Protein AF-A0A918G2B8-F1 (afdb_monomer)

Structure (mmCIF, N/CA/C/O backbone):
data_AF-A0A918G2B8-F1
#
_entry.id   AF-A0A918G2B8-F1
#
loop_
_atom_site.group_PDB
_atom_site.id
_atom_site.type_symbol
_atom_site.label_atom_id
_atom_site.label_alt_id
_atom_site.label_comp_id
_atom_site.label_asym_id
_atom_site.label_entity_id
_atom_site.label_seq_id
_atom_site.pdbx_PDB_ins_code
_atom_site.Cartn_x
_atom_site.Cartn_y
_atom_site.Cartn_z
_atom_site.occupancy
_atom_site.B_iso_or_equiv
_atom_site.auth_seq_id
_atom_site.auth_comp_id
_atom_site.auth_asym_id
_atom_site.auth_atom_id
_atom_site.pdbx_PDB_model_num
ATOM 1 N N . MET A 1 1 ? -10.662 -9.975 -0.328 1.00 88.38 1 MET A N 1
ATOM 2 C CA . MET A 1 1 ? -11.006 -8.904 -1.294 1.00 88.38 1 MET A CA 1
ATOM 3 C C . MET A 1 1 ? -9.753 -8.476 -2.042 1.00 88.38 1 MET A C 1
ATOM 5 O O . MET A 1 1 ? -8.680 -8.471 -1.451 1.00 88.38 1 MET A O 1
ATOM 9 N N . ARG A 1 2 ? -9.890 -8.133 -3.329 1.00 91.44 2 ARG A N 1
ATOM 10 C CA . ARG A 1 2 ? -8.826 -7.546 -4.155 1.00 91.44 2 ARG A CA 1
ATOM 11 C C . ARG A 1 2 ? -9.394 -6.340 -4.890 1.00 91.44 2 ARG A C 1
ATOM 13 O O . ARG A 1 2 ? 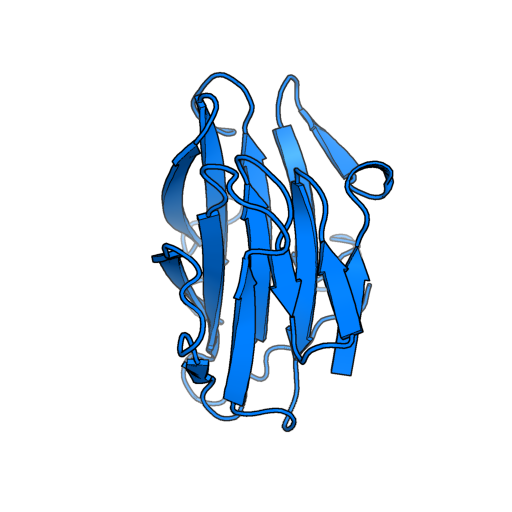-10.453 -6.479 -5.500 1.00 91.44 2 ARG A O 1
ATOM 20 N N . LEU A 1 3 ? -8.709 -5.204 -4.864 1.00 94.25 3 LEU A N 1
ATOM 21 C CA . LEU A 1 3 ? -9.110 -4.035 -5.642 1.00 94.25 3 LEU A CA 1
ATOM 22 C C . LEU A 1 3 ? -7.898 -3.390 -6.302 1.00 94.25 3 LEU A C 1
ATOM 24 O O . LEU A 1 3 ? -6.935 -3.026 -5.633 1.00 94.25 3 LEU A O 1
ATOM 28 N N . LEU A 1 4 ? -7.963 -3.269 -7.626 1.00 96.56 4 LEU A N 1
ATOM 29 C CA . LEU A 1 4 ? -6.966 -2.569 -8.422 1.00 96.56 4 LEU A CA 1
ATOM 30 C C . LEU A 1 4 ? -7.353 -1.095 -8.518 1.00 96.56 4 LEU A C 1
ATOM 32 O O . LEU A 1 4 ? -8.393 -0.760 -9.086 1.00 96.56 4 LEU A O 1
ATOM 36 N N . LEU A 1 5 ? -6.492 -0.235 -7.998 1.00 96.88 5 LEU A N 1
ATOM 37 C CA . LEU A 1 5 ? -6.592 1.212 -8.070 1.00 96.88 5 LEU A CA 1
ATOM 38 C C . LEU A 1 5 ? -5.591 1.708 -9.104 1.00 96.88 5 LEU A C 1
ATOM 40 O O . LEU A 1 5 ? -4.380 1.534 -8.958 1.00 96.88 5 LEU A O 1
ATOM 44 N N . ARG A 1 6 ? -6.106 2.301 -10.178 1.00 97.94 6 ARG A N 1
ATOM 45 C CA . ARG A 1 6 ? -5.258 2.918 -11.197 1.00 97.94 6 ARG A CA 1
ATOM 46 C C . ARG A 1 6 ? -4.713 4.243 -10.689 1.00 97.94 6 ARG A C 1
ATOM 48 O O . ARG A 1 6 ? -5.406 4.935 -9.952 1.00 97.94 6 ARG A O 1
ATOM 55 N N . ALA A 1 7 ? -3.527 4.633 -11.144 1.00 97.06 7 ALA A N 1
ATOM 56 C CA . ALA A 1 7 ? -2.886 5.883 -10.737 1.00 97.06 7 ALA A CA 1
ATOM 57 C C . ALA A 1 7 ? -3.789 7.124 -10.889 1.00 97.06 7 ALA A C 1
ATOM 59 O O . ALA A 1 7 ? -3.741 8.042 -10.076 1.00 97.06 7 ALA A O 1
ATOM 60 N N . ASN A 1 8 ? -4.654 7.146 -11.907 1.00 95.62 8 ASN A N 1
ATOM 61 C CA . ASN A 1 8 ? -5.597 8.239 -12.154 1.00 95.62 8 ASN A CA 1
ATOM 62 C C . ASN A 1 8 ? -6.846 8.225 -11.250 1.00 95.62 8 ASN A C 1
ATOM 64 O O . ASN A 1 8 ? -7.645 9.156 -11.329 1.00 95.62 8 ASN A O 1
ATOM 68 N N . ALA A 1 9 ? -7.041 7.180 -10.447 1.00 95.06 9 ALA A N 1
ATOM 69 C CA . ALA A 1 9 ? -8.101 7.097 -9.447 1.00 95.06 9 ALA A CA 1
ATOM 70 C C . ALA A 1 9 ? -7.660 7.644 -8.079 1.00 95.06 9 ALA A C 1
ATOM 72 O O . ALA A 1 9 ? -8.510 7.879 -7.223 1.00 95.06 9 ALA A O 1
ATOM 73 N N . HIS A 1 10 ? -6.357 7.864 -7.875 1.00 94.94 10 HIS A N 1
ATOM 74 C CA . HIS A 1 10 ? -5.816 8.380 -6.619 1.00 94.94 10 HIS A CA 1
ATOM 75 C C . HIS A 1 10 ? -6.314 9.796 -6.343 1.00 94.94 10 HIS A C 1
ATOM 77 O O . HIS A 1 10 ? -6.370 10.650 -7.234 1.00 94.94 10 HIS A O 1
ATOM 83 N N . ARG A 1 11 ? -6.643 10.074 -5.081 1.00 93.50 11 ARG A N 1
ATOM 84 C CA . ARG A 1 11 ? -7.152 11.382 -4.660 1.00 93.50 11 ARG A CA 1
ATOM 85 C C . ARG A 1 11 ? -5.983 12.316 -4.379 1.00 93.50 11 ARG A C 1
ATOM 87 O O . ARG A 1 11 ? -5.170 12.058 -3.497 1.00 93.50 11 ARG A O 1
ATOM 94 N N . GLN A 1 12 ? -5.899 13.439 -5.087 1.00 92.81 12 GLN A N 1
ATOM 95 C CA . GLN A 1 12 ? -4.922 14.469 -4.742 1.00 92.81 12 GLN A CA 1
ATOM 96 C C . GLN A 1 12 ? -5.338 15.158 -3.436 1.00 92.81 12 GLN A C 1
ATOM 98 O O . GLN A 1 12 ? -6.423 15.733 -3.356 1.00 92.81 12 GLN A O 1
ATOM 103 N N . VAL A 1 13 ? -4.478 15.111 -2.418 1.00 90.00 13 VAL A N 1
ATOM 104 C CA . VAL A 1 13 ? -4.765 15.687 -1.088 1.00 90.00 13 VAL A CA 1
ATOM 105 C C . VAL A 1 13 ? -3.905 16.910 -0.767 1.00 90.00 13 VAL A C 1
ATOM 107 O O . VAL A 1 13 ? -4.295 17.733 0.056 1.00 90.00 13 VAL A O 1
ATOM 110 N N . ALA A 1 14 ? -2.759 17.066 -1.434 1.00 88.50 14 ALA A N 1
ATOM 111 C CA . ALA A 1 14 ? -1.945 18.279 -1.398 1.00 88.50 14 ALA A CA 1
ATOM 112 C C . ALA A 1 14 ? -1.101 18.407 -2.679 1.00 88.50 14 ALA A C 1
ATOM 114 O O . ALA A 1 14 ? -1.118 17.532 -3.552 1.00 88.50 14 ALA A O 1
ATOM 115 N N . SER A 1 15 ? -0.334 19.496 -2.793 1.00 88.81 15 SER A N 1
ATOM 116 C CA . SER A 1 15 ? 0.68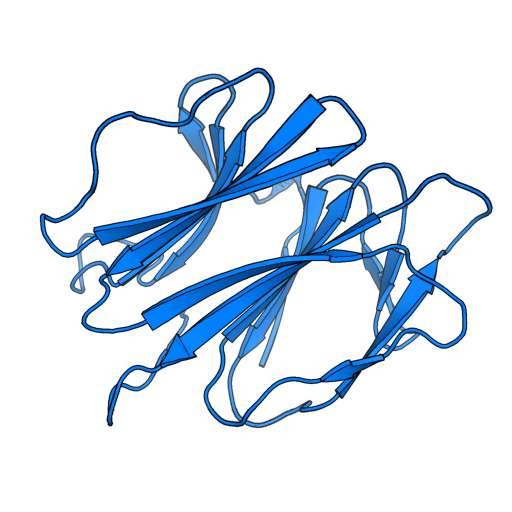6 19.603 -3.841 1.00 88.81 15 SER A CA 1
ATOM 117 C C . SER A 1 15 ? 1.642 18.417 -3.728 1.00 88.81 15 SER A C 1
ATOM 119 O O . SER A 1 15 ? 2.133 18.139 -2.636 1.00 88.81 15 SER A O 1
ATOM 121 N N . ALA A 1 16 ? 1.867 17.705 -4.835 1.00 91.44 16 ALA A N 1
ATOM 122 C CA . ALA A 1 16 ? 2.731 16.526 -4.881 1.00 91.44 16 ALA A CA 1
ATOM 123 C C . ALA A 1 16 ? 2.339 15.359 -3.944 1.00 91.44 16 ALA A C 1
ATOM 125 O O . ALA A 1 16 ? 3.155 14.469 -3.720 1.00 91.44 16 ALA A O 1
ATOM 126 N N . CYS A 1 17 ? 1.111 15.325 -3.414 1.00 93.94 17 CYS A N 1
ATOM 127 C CA . CYS A 1 17 ? 0.653 14.275 -2.505 1.00 93.94 17 CYS A CA 1
ATOM 128 C C . CYS A 1 17 ? -0.644 13.641 -3.009 1.00 93.94 17 CYS A C 1
ATOM 130 O O . CYS A 1 17 ? -1.682 14.307 -3.117 1.00 93.94 17 CYS A O 1
ATOM 132 N N . TRP A 1 18 ? -0.568 12.343 -3.278 1.00 95.50 18 TRP A N 1
ATOM 133 C CA . TRP A 1 18 ? -1.659 11.525 -3.786 1.00 95.50 18 TRP A CA 1
ATOM 134 C C . TRP A 1 18 ? -1.999 10.456 -2.764 1.00 95.50 18 TRP A C 1
ATOM 136 O O . TRP A 1 18 ? -1.152 9.652 -2.388 1.00 95.50 18 TRP A O 1
ATOM 146 N N . GLU A 1 19 ? -3.234 10.443 -2.297 1.00 95.19 19 GLU A N 1
ATOM 147 C CA . GLU A 1 19 ? -3.751 9.356 -1.487 1.00 95.19 19 GLU A CA 1
ATOM 148 C C . GLU A 1 19 ? -4.108 8.174 -2.387 1.00 95.19 19 GLU A C 1
ATOM 150 O O . GLU A 1 19 ? -4.862 8.314 -3.352 1.00 95.19 19 GLU A O 1
ATOM 155 N N . VAL A 1 20 ? -3.544 7.018 -2.045 1.00 96.25 20 VAL A N 1
ATOM 156 C CA . VAL A 1 20 ? -3.765 5.751 -2.744 1.00 96.25 20 VAL A CA 1
ATOM 157 C C . VAL A 1 20 ? -4.945 5.013 -2.128 1.00 96.25 20 VAL A C 1
ATOM 159 O O . VAL A 1 20 ? -5.810 4.534 -2.845 1.00 96.25 20 VAL A O 1
ATOM 162 N N . ALA A 1 21 ? -4.977 4.906 -0.799 1.00 94.88 21 ALA A N 1
ATOM 163 C CA . ALA A 1 21 ? -6.060 4.272 -0.056 1.00 94.88 21 ALA A CA 1
ATOM 164 C C . ALA A 1 21 ? -6.083 4.801 1.384 1.00 94.88 21 ALA A C 1
ATOM 166 O O . ALA A 1 21 ? -5.033 5.138 1.939 1.00 94.88 21 ALA A O 1
ATOM 167 N N . ALA A 1 22 ? -7.257 4.838 2.007 1.00 93.25 22 ALA A N 1
ATOM 168 C CA . ALA A 1 22 ? -7.419 5.198 3.413 1.00 93.25 22 ALA A CA 1
ATOM 169 C C . ALA A 1 22 ? -8.575 4.424 4.049 1.00 93.25 22 ALA A C 1
ATOM 171 O O . ALA A 1 22 ? -9.517 4.052 3.352 1.00 93.25 22 ALA A O 1
ATOM 172 N N . SER A 1 23 ? -8.537 4.229 5.369 1.00 90.94 23 SER A N 1
ATOM 173 C CA . SER A 1 23 ? -9.711 3.792 6.128 1.00 90.94 23 SER A CA 1
ATOM 174 C C . SER A 1 23 ? -10.016 4.751 7.283 1.00 90.94 23 SER A C 1
ATOM 176 O O . SER A 1 23 ? -9.117 5.049 8.079 1.00 90.94 23 SER A O 1
ATOM 178 N N . PRO A 1 24 ? -11.264 5.242 7.380 1.00 86.69 24 PRO A N 1
ATOM 179 C CA . PRO A 1 24 ? -12.298 5.134 6.356 1.00 86.69 24 PRO A CA 1
ATOM 180 C C . PRO A 1 24 ? -11.904 5.988 5.141 1.00 86.69 24 PRO A C 1
ATOM 182 O O . PRO A 1 24 ? -11.228 7.010 5.282 1.00 86.69 24 PRO A O 1
ATOM 185 N N . ASP A 1 25 ? -12.372 5.617 3.950 1.00 77.94 25 ASP A N 1
ATOM 186 C CA . ASP A 1 25 ? -12.108 6.412 2.740 1.00 77.94 25 ASP A CA 1
ATOM 187 C C . ASP A 1 25 ? -12.785 7.802 2.802 1.00 77.94 25 ASP A C 1
ATOM 189 O O . ASP A 1 25 ? -12.317 8.805 2.240 1.00 77.94 25 ASP A O 1
ATOM 193 N N . THR A 1 26 ? -13.857 7.886 3.605 1.00 69.56 26 THR A N 1
ATOM 194 C CA . THR A 1 26 ? -14.573 9.119 3.939 1.00 69.56 26 THR A CA 1
ATOM 195 C C . THR A 1 26 ? -14.499 9.431 5.448 1.00 69.56 26 THR A C 1
ATOM 197 O O . THR A 1 26 ? -15.271 8.892 6.243 1.00 69.56 26 THR A O 1
ATOM 200 N N . PRO A 1 27 ? -13.643 10.377 5.884 1.00 61.72 27 PRO A N 1
ATOM 201 C CA . PRO A 1 27 ? -13.339 10.629 7.304 1.00 61.72 27 PRO A CA 1
ATOM 202 C C . PRO A 1 27 ? -14.492 11.224 8.135 1.00 61.72 27 PRO A C 1
ATOM 204 O O . PRO A 1 27 ? -14.296 11.612 9.280 1.00 61.72 27 PRO A O 1
ATOM 207 N N . ARG A 1 28 ? -15.701 11.356 7.573 1.00 68.06 28 ARG A N 1
ATOM 208 C CA . ARG A 1 28 ? -16.849 11.997 8.242 1.00 68.06 28 ARG A CA 1
ATOM 209 C C . ARG A 1 28 ? -17.795 11.024 8.941 1.00 68.06 28 ARG A C 1
ATOM 211 O O . ARG A 1 28 ? -18.684 11.488 9.649 1.00 68.06 28 ARG A O 1
ATOM 218 N N . ARG A 1 29 ? -17.675 9.718 8.697 1.00 71.12 29 ARG A N 1
ATOM 219 C CA . ARG A 1 29 ? -18.624 8.716 9.217 1.00 71.12 29 ARG A CA 1
ATOM 220 C C . ARG A 1 29 ? -18.036 7.832 10.307 1.00 71.12 29 ARG A C 1
ATOM 222 O O . ARG A 1 29 ? -18.777 7.405 11.184 1.00 71.12 29 ARG A O 1
ATOM 229 N N . GLU A 1 30 ? -16.731 7.599 10.263 1.00 78.56 30 GLU A N 1
ATOM 230 C CA . GLU A 1 30 ? -16.027 6.676 11.149 1.00 78.56 30 GLU A CA 1
ATOM 231 C C . GLU A 1 30 ? -14.685 7.285 11.588 1.00 78.56 30 GLU A C 1
ATOM 233 O O . GLU A 1 30 ? -14.157 8.161 10.891 1.00 78.56 30 GLU A O 1
ATOM 238 N N . PRO A 1 31 ? -14.135 6.869 12.743 1.00 84.12 31 PRO A N 1
ATOM 239 C CA . PRO A 1 31 ? -12.811 7.298 13.177 1.00 84.12 31 PRO A CA 1
ATOM 240 C C . PRO A 1 31 ? -11.737 6.896 12.167 1.00 84.12 31 PRO A C 1
ATOM 242 O O . PRO A 1 31 ? -11.732 5.769 11.682 1.00 84.12 31 PRO A O 1
ATOM 245 N N . TRP A 1 32 ? -10.810 7.811 11.883 1.00 89.12 32 TRP A N 1
ATOM 246 C CA . TRP A 1 32 ? -9.659 7.533 11.030 1.00 89.12 32 TRP A CA 1
ATOM 247 C C . TRP A 1 32 ? -8.764 6.441 11.622 1.00 89.12 32 TRP A C 1
ATOM 249 O O . TRP A 1 32 ? -8.462 6.474 12.811 1.00 89.12 32 TRP A O 1
ATOM 259 N N . GLN A 1 33 ? -8.330 5.501 10.781 1.00 91.75 33 GLN A N 1
ATOM 260 C CA . GLN A 1 33 ? -7.475 4.382 11.177 1.00 91.75 33 GLN A CA 1
ATOM 261 C C . GLN A 1 33 ? -6.133 4.411 10.459 1.00 91.75 33 GLN A C 1
ATOM 263 O O . GLN A 1 33 ? -5.094 4.252 11.088 1.00 91.75 33 GLN A O 1
ATOM 268 N N . TRP A 1 34 ? -6.124 4.586 9.140 1.00 94.00 34 TRP A N 1
ATOM 269 C CA . TRP A 1 34 ? -4.885 4.565 8.371 1.00 94.00 34 TRP A CA 1
ATOM 270 C C . TRP A 1 34 ? -5.035 5.242 7.015 1.00 94.00 34 TRP A C 1
ATOM 272 O O . TRP A 1 34 ? -6.137 5.464 6.511 1.00 94.00 34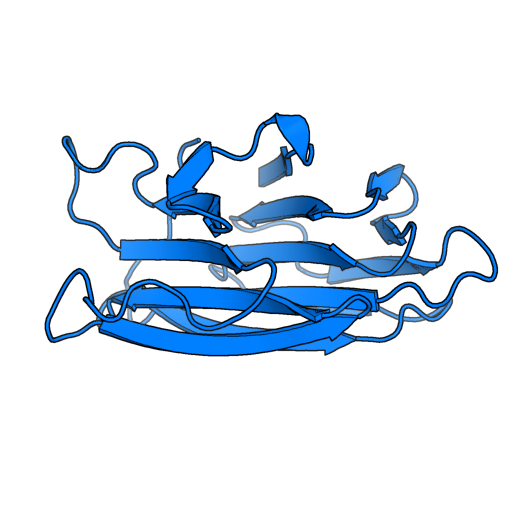 TRP A O 1
ATOM 282 N N . GLN A 1 35 ? -3.900 5.578 6.413 1.00 94.50 35 GLN A N 1
ATOM 283 C CA . GLN A 1 35 ? -3.810 6.190 5.098 1.00 94.50 35 GLN A CA 1
ATOM 284 C C . GLN A 1 35 ? -2.477 5.847 4.433 1.00 94.50 35 GLN A C 1
ATOM 286 O O . GLN A 1 35 ? -1.424 5.901 5.069 1.00 94.50 35 GLN A O 1
ATOM 291 N N . VAL A 1 36 ? -2.531 5.540 3.139 1.00 96.38 36 VAL A N 1
ATOM 292 C CA . VAL A 1 36 ? -1.381 5.286 2.268 1.00 96.38 36 VAL A CA 1
ATOM 293 C C . VAL A 1 36 ? -1.316 6.378 1.208 1.00 96.38 36 VAL A C 1
ATOM 295 O O . VAL A 1 36 ? -2.313 6.678 0.544 1.00 96.38 36 VAL A O 1
ATOM 298 N N . ARG A 1 37 ? -0.141 6.984 1.042 1.00 96.31 37 ARG A N 1
ATOM 299 C CA . ARG A 1 37 ? 0.094 8.117 0.144 1.00 96.31 37 ARG A CA 1
ATOM 300 C C . ARG A 1 37 ? 1.339 7.911 -0.709 1.00 96.31 37 ARG A C 1
ATOM 302 O O . ARG A 1 37 ? 2.293 7.257 -0.292 1.00 96.31 37 ARG A O 1
ATOM 309 N N . LEU A 1 38 ? 1.341 8.548 -1.874 1.00 96.50 38 LEU A N 1
ATOM 310 C CA . LEU A 1 38 ? 2.494 8.739 -2.740 1.00 96.50 38 LEU A CA 1
ATOM 311 C C . LEU A 1 38 ? 2.865 10.219 -2.777 1.00 96.50 38 LEU A C 1
ATOM 313 O O . LEU A 1 38 ? 2.029 11.081 -3.054 1.00 96.50 38 LEU A O 1
ATOM 317 N N . LEU A 1 39 ? 4.136 10.495 -2.508 1.00 95.38 39 LEU A N 1
ATOM 318 C CA . LEU A 1 39 ? 4.705 11.833 -2.452 1.00 95.38 39 LEU A CA 1
ATOM 319 C C . LEU A 1 39 ? 5.699 12.011 -3.599 1.00 95.38 39 LEU A C 1
ATOM 321 O O . LEU A 1 39 ? 6.667 11.258 -3.694 1.00 95.38 39 LEU A O 1
ATOM 325 N N . THR A 1 40 ? 5.493 13.004 -4.460 1.00 90.44 40 THR A N 1
ATOM 326 C CA . THR A 1 40 ? 6.375 13.305 -5.599 1.00 90.44 40 THR A CA 1
ATOM 327 C C . THR A 1 40 ? 7.198 14.562 -5.317 1.00 90.44 40 THR A C 1
ATOM 329 O O . THR A 1 40 ? 6.750 15.667 -5.604 1.00 90.44 40 THR A O 1
ATOM 332 N N . GLY A 1 41 ? 8.408 14.422 -4.772 1.00 77.50 41 GLY A N 1
ATOM 333 C CA . GLY A 1 41 ? 9.303 15.570 -4.549 1.00 77.50 41 GLY A CA 1
ATOM 334 C C . GLY A 1 41 ? 9.487 16.012 -3.095 1.00 77.50 41 GLY A C 1
ATOM 335 O O . GLY A 1 41 ? 9.875 17.154 -2.862 1.00 77.50 41 GLY A O 1
ATOM 336 N N . GLY A 1 42 ? 9.260 15.130 -2.118 1.00 69.12 42 GLY A N 1
ATOM 337 C CA . GLY A 1 42 ? 9.682 15.365 -0.734 1.00 69.12 42 GLY A CA 1
ATOM 338 C C . GLY A 1 42 ? 8.650 14.989 0.322 1.00 69.12 42 GLY A C 1
ATOM 339 O O . GLY A 1 42 ? 7.764 14.177 0.076 1.00 69.12 42 GLY A O 1
ATOM 340 N N . GLN A 1 43 ? 8.828 15.549 1.523 1.00 67.88 43 GLN A N 1
ATOM 341 C CA . GLN A 1 43 ? 8.077 15.191 2.727 1.00 67.88 43 GLN A CA 1
ATOM 342 C C . GLN A 1 43 ? 6.568 15.406 2.571 1.00 67.88 43 GLN A C 1
ATOM 344 O O . GLN A 1 43 ? 6.117 16.392 1.989 1.00 67.88 43 GLN A O 1
ATOM 349 N N . GLY A 1 44 ? 5.796 14.481 3.140 1.00 69.69 44 GLY A N 1
ATOM 350 C CA . GLY A 1 44 ? 4.352 14.613 3.262 1.00 69.69 44 GLY A CA 1
ATOM 351 C C . GLY A 1 44 ? 3.969 15.701 4.267 1.00 69.69 44 GLY A C 1
ATOM 352 O O . GLY A 1 44 ? 4.841 16.314 4.890 1.00 69.69 44 GLY A O 1
ATOM 353 N N . PRO A 1 45 ? 2.662 15.935 4.468 1.00 76.31 45 PRO A N 1
ATOM 354 C CA . PRO A 1 45 ? 2.173 16.848 5.498 1.00 76.31 45 PRO A CA 1
ATOM 355 C C . PRO A 1 45 ? 2.840 16.564 6.851 1.00 76.31 45 PRO A C 1
ATOM 357 O O . PRO A 1 45 ? 2.933 15.404 7.259 1.00 76.31 45 PRO A O 1
ATOM 360 N N . SER A 1 46 ? 3.309 17.595 7.557 1.00 74.62 46 SER A N 1
ATOM 361 C CA . SER A 1 46 ? 3.887 17.435 8.903 1.00 74.62 46 SER A CA 1
ATOM 362 C C . SER A 1 46 ? 2.859 16.913 9.900 1.00 74.62 46 SER A C 1
ATOM 364 O O . SER A 1 46 ? 3.190 16.134 10.790 1.00 74.62 46 SER A O 1
ATOM 366 N N . ASP A 1 47 ? 1.606 17.306 9.702 1.00 79.62 47 ASP A N 1
ATOM 367 C CA . ASP A 1 47 ? 0.555 17.108 10.681 1.00 79.62 47 ASP A CA 1
ATOM 368 C C . ASP A 1 47 ? 0.073 15.659 10.657 1.00 79.62 47 ASP A C 1
ATOM 370 O O . ASP A 1 47 ? -0.217 15.077 9.605 1.00 79.62 47 ASP A O 1
ATOM 374 N N . LEU A 1 48 ? 0.031 15.062 11.845 1.00 81.38 48 LEU A N 1
ATOM 375 C CA . LEU A 1 48 ? -0.519 13.735 12.058 1.00 81.38 48 LEU A CA 1
ATOM 376 C C . LEU A 1 48 ? -2.007 13.849 12.417 1.00 81.38 48 LEU A C 1
ATOM 378 O O . LEU A 1 48 ? -2.371 14.753 13.167 1.00 81.38 48 LEU A O 1
ATOM 382 N N . PRO A 1 49 ? -2.866 12.935 11.933 1.00 83.25 49 PRO A N 1
ATOM 383 C CA . PRO A 1 49 ? -4.300 12.974 12.235 1.00 83.25 49 PRO A CA 1
ATOM 384 C C . PRO A 1 49 ? -4.641 12.790 13.725 1.00 83.25 49 PRO A C 1
ATOM 386 O O . PRO A 1 49 ? -5.702 13.221 14.166 1.00 83.25 49 PRO A O 1
ATOM 389 N N . SER A 1 50 ? -3.762 12.132 14.487 1.00 84.00 50 SER A N 1
ATOM 390 C CA . SER A 1 50 ? -3.927 11.802 15.911 1.00 84.00 50 SER A CA 1
ATOM 391 C C . SER A 1 50 ? -2.567 11.715 16.619 1.00 84.00 50 SER A C 1
ATOM 393 O O . SER A 1 50 ? -1.568 11.373 15.983 1.00 84.00 50 SER A O 1
ATOM 395 N N . GLU A 1 51 ? -2.531 11.931 17.937 1.00 87.25 51 GLU A N 1
ATOM 396 C CA . GLU A 1 51 ? -1.343 11.736 18.791 1.00 87.25 51 GLU A CA 1
ATOM 397 C C . GLU A 1 51 ? -0.837 10.285 18.796 1.00 87.25 51 GLU A C 1
ATOM 399 O O . GLU A 1 51 ? 0.355 10.036 18.964 1.00 87.25 51 GLU A O 1
ATOM 404 N N . THR A 1 52 ? -1.729 9.321 18.563 1.00 90.88 52 THR A N 1
ATOM 405 C CA . THR A 1 52 ? -1.402 7.889 18.476 1.00 90.88 52 THR A CA 1
ATOM 406 C C . THR A 1 52 ? -0.921 7.478 17.085 1.00 90.88 52 THR A C 1
ATOM 408 O O . THR A 1 52 ? -0.654 6.299 16.844 1.00 90.88 52 THR A O 1
ATOM 411 N N . SER A 1 53 ? -0.808 8.419 16.142 1.00 93.62 53 SER A N 1
ATOM 412 C CA . SER A 1 53 ? -0.432 8.099 14.766 1.00 93.62 53 SER A CA 1
ATOM 413 C C . SER A 1 53 ? 1.032 7.687 14.675 1.00 93.62 53 SER A C 1
ATOM 415 O O . SER A 1 53 ? 1.941 8.424 15.059 1.00 93.62 53 SER A O 1
ATOM 417 N N . ARG A 1 54 ? 1.275 6.538 14.056 1.00 94.88 54 ARG A N 1
ATOM 418 C CA . ARG A 1 54 ? 2.591 6.097 13.617 1.00 94.88 54 ARG A CA 1
ATOM 419 C C . ARG A 1 54 ? 2.743 6.347 12.125 1.00 94.88 54 ARG A C 1
ATOM 421 O O . ARG A 1 54 ? 1.883 5.977 11.330 1.00 94.88 54 ARG A O 1
ATOM 428 N N . ARG A 1 55 ? 3.875 6.941 11.751 1.00 95.06 55 ARG A N 1
ATOM 429 C CA . ARG A 1 55 ? 4.261 7.183 10.360 1.00 95.06 55 ARG A CA 1
ATOM 430 C C . ARG A 1 55 ? 5.425 6.287 9.969 1.00 95.06 55 ARG A C 1
ATOM 432 O O . ARG A 1 55 ? 6.399 6.176 10.711 1.00 95.06 55 ARG A O 1
ATOM 439 N N . VAL A 1 56 ? 5.332 5.692 8.790 1.00 96.19 56 VAL A N 1
ATOM 440 C CA . VAL A 1 56 ? 6.420 4.970 8.132 1.00 96.19 56 VAL A CA 1
ATOM 441 C C . VAL A 1 56 ? 6.497 5.466 6.696 1.00 96.19 56 VAL A C 1
ATOM 443 O O . VAL A 1 56 ? 5.473 5.736 6.075 1.00 96.19 56 VAL A O 1
ATOM 446 N N . ALA A 1 57 ? 7.706 5.616 6.169 1.00 95.88 57 ALA A N 1
ATOM 447 C CA . ALA A 1 57 ? 7.908 6.022 4.790 1.00 95.88 57 ALA A CA 1
ATOM 448 C C . ALA A 1 57 ? 9.083 5.262 4.180 1.00 95.88 57 ALA A C 1
ATOM 450 O O . ALA A 1 57 ? 10.053 4.958 4.879 1.00 95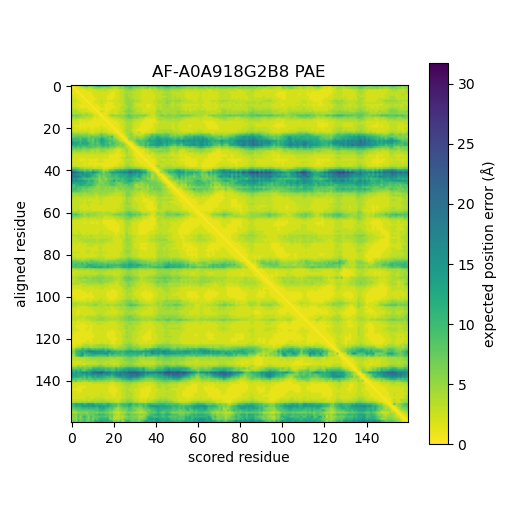.88 57 ALA A O 1
ATOM 451 N N . ALA A 1 58 ? 9.004 4.989 2.881 1.00 96.12 58 ALA A N 1
ATOM 452 C CA . ALA A 1 58 ? 10.106 4.424 2.118 1.00 96.12 58 ALA A CA 1
ATOM 453 C C . ALA A 1 58 ? 10.266 5.137 0.770 1.00 96.12 58 ALA A C 1
ATOM 455 O O . ALA A 1 58 ? 9.268 5.432 0.102 1.00 96.12 58 ALA A O 1
ATOM 456 N N . PRO A 1 59 ? 11.512 5.422 0.352 1.00 95.50 59 PRO A N 1
ATOM 457 C CA . PRO A 1 59 ? 11.769 5.976 -0.964 1.00 95.50 59 PRO A CA 1
ATOM 458 C C . PRO A 1 59 ? 11.470 4.933 -2.043 1.00 95.50 59 PRO A C 1
ATOM 460 O O . PRO A 1 59 ? 11.777 3.749 -1.892 1.00 95.50 59 PRO A O 1
ATOM 463 N N . LEU A 1 60 ? 10.907 5.395 -3.151 1.00 93.88 60 LEU A N 1
ATOM 464 C CA . LEU A 1 60 ? 10.667 4.613 -4.355 1.00 93.88 60 LEU A CA 1
ATOM 465 C C . LEU A 1 60 ? 11.618 5.061 -5.475 1.00 93.88 60 LEU A C 1
ATOM 467 O O . LEU A 1 60 ? 12.113 6.198 -5.459 1.00 93.88 60 LEU A O 1
ATOM 471 N N . PRO A 1 61 ? 11.873 4.204 -6.479 1.00 88.75 61 PRO A N 1
ATOM 472 C CA . PRO A 1 61 ? 12.481 4.644 -7.729 1.00 88.75 61 PRO A CA 1
ATOM 473 C C . PRO A 1 61 ? 11.771 5.870 -8.321 1.00 88.75 61 PRO A C 1
ATOM 475 O O . PRO A 1 61 ? 10.583 6.096 -8.109 1.00 88.75 61 PRO A O 1
ATOM 478 N N . GLY A 1 62 ? 12.516 6.694 -9.060 1.00 84.31 62 GLY A N 1
ATOM 479 C CA . GLY A 1 62 ? 11.962 7.911 -9.667 1.00 84.31 62 GLY A CA 1
ATOM 480 C C . GLY A 1 62 ? 11.762 9.081 -8.695 1.00 84.31 62 GLY A C 1
ATOM 481 O O . GLY A 1 62 ? 11.199 10.100 -9.084 1.00 84.31 62 GLY A O 1
ATOM 482 N N . GLY A 1 63 ? 12.243 8.971 -7.450 1.00 89.06 63 GLY A N 1
ATOM 483 C CA . GLY A 1 63 ? 12.233 10.071 -6.477 1.00 89.06 63 GLY A CA 1
ATOM 484 C C . GLY A 1 63 ? 10.901 10.261 -5.747 1.00 89.06 63 GLY A C 1
ATOM 485 O O . GLY A 1 63 ? 10.738 11.245 -5.023 1.00 89.06 63 GLY A O 1
ATOM 486 N N . ALA A 1 64 ? 9.956 9.334 -5.919 1.00 93.56 64 ALA A N 1
ATOM 487 C CA . ALA A 1 64 ? 8.738 9.299 -5.125 1.00 93.56 64 ALA A CA 1
ATOM 488 C C . ALA A 1 64 ? 8.998 8.700 -3.732 1.00 93.56 64 ALA A C 1
ATOM 490 O O . ALA A 1 64 ? 10.004 8.036 -3.488 1.00 93.56 64 ALA A O 1
ATOM 491 N N . THR A 1 65 ? 8.087 8.928 -2.793 1.00 96.31 65 THR A N 1
ATOM 492 C CA . THR A 1 65 ? 8.081 8.281 -1.473 1.00 96.31 65 THR A CA 1
ATOM 493 C C . THR A 1 65 ? 6.699 7.711 -1.209 1.00 96.31 65 THR A C 1
ATOM 495 O O . THR A 1 65 ? 5.704 8.414 -1.383 1.00 96.31 65 THR A O 1
ATOM 498 N N . VAL A 1 66 ? 6.633 6.453 -0.780 1.00 97.00 66 VAL A N 1
ATOM 499 C CA . VAL A 1 66 ? 5.411 5.897 -0.194 1.00 97.00 66 VAL A CA 1
ATOM 500 C C . VAL A 1 66 ? 5.397 6.240 1.288 1.00 97.00 66 VAL A C 1
ATOM 502 O O . VAL A 1 66 ? 6.363 5.974 2.002 1.00 97.00 66 VAL A O 1
ATOM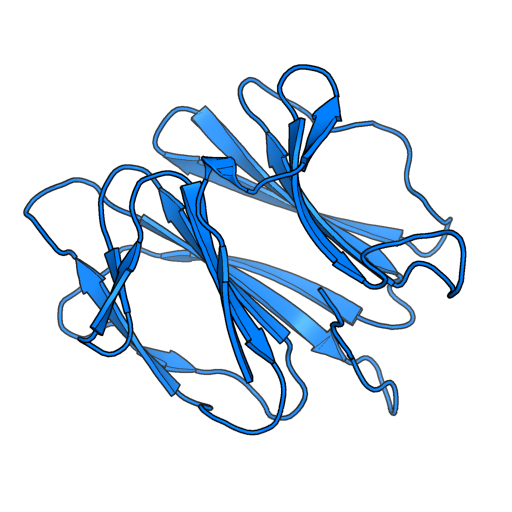 505 N N . GLU A 1 67 ? 4.316 6.859 1.743 1.00 96.81 67 GLU A N 1
ATOM 506 C CA . GLU A 1 67 ? 4.078 7.198 3.144 1.00 96.81 67 GLU A CA 1
ATOM 507 C C . GLU A 1 67 ? 2.849 6.437 3.639 1.00 96.81 67 GLU A C 1
ATOM 509 O O . GLU A 1 67 ? 1.813 6.403 2.975 1.00 96.81 67 GLU A O 1
ATOM 514 N N . ILE A 1 68 ? 2.963 5.853 4.826 1.00 96.44 68 ILE A N 1
ATOM 515 C CA . ILE A 1 68 ? 1.863 5.238 5.554 1.00 96.44 68 ILE A CA 1
ATOM 516 C C . ILE A 1 68 ? 1.744 5.936 6.891 1.00 96.44 68 ILE A C 1
ATOM 518 O O . ILE A 1 68 ? 2.715 6.039 7.644 1.00 96.44 68 ILE A O 1
ATOM 522 N N . VAL A 1 69 ? 0.539 6.387 7.196 1.00 95.25 69 VAL A N 1
ATOM 523 C CA . VAL A 1 69 ? 0.182 6.895 8.514 1.00 95.25 69 VAL A CA 1
ATOM 524 C C . VAL A 1 69 ? -0.924 5.997 9.039 1.00 95.25 69 VAL A C 1
ATOM 526 O O . VAL A 1 69 ? -1.891 5.752 8.326 1.00 95.25 69 VAL A O 1
ATOM 529 N N . ALA A 1 70 ? -0.782 5.480 10.253 1.00 95.50 70 ALA A N 1
ATOM 530 C CA . ALA A 1 70 ? -1.790 4.634 10.881 1.00 95.50 70 ALA A CA 1
ATOM 531 C C . ALA A 1 70 ? -1.923 4.958 12.368 1.00 95.50 70 ALA A C 1
ATOM 533 O O . ALA A 1 70 ? -0.928 5.266 13.020 1.00 95.50 70 ALA A O 1
ATOM 534 N N . ASP A 1 71 ? -3.132 4.883 12.912 1.00 94.31 71 ASP A N 1
ATOM 535 C CA . ASP A 1 71 ? -3.368 4.888 14.348 1.00 94.31 71 ASP A CA 1
ATOM 536 C C . ASP A 1 71 ? -2.763 3.612 14.941 1.00 94.31 71 ASP A C 1
ATOM 538 O O . ASP A 1 71 ? -3.214 2.500 14.650 1.00 94.31 71 ASP A O 1
ATOM 542 N N . SER A 1 72 ? -1.736 3.778 15.778 1.00 94.00 72 SER A N 1
ATOM 543 C CA . SER A 1 72 ? -0.994 2.672 16.393 1.00 94.00 72 SER A CA 1
ATOM 544 C C . SER A 1 72 ? -1.832 1.807 17.333 1.00 94.00 72 SER A C 1
ATOM 546 O O . SER A 1 72 ? -1.399 0.710 17.683 1.00 94.00 72 SER A O 1
ATOM 548 N N . LEU A 1 73 ? -3.026 2.265 17.716 1.00 92.94 73 LEU A N 1
ATOM 549 C CA . LEU A 1 73 ? -3.988 1.463 18.469 1.00 92.94 73 LEU A CA 1
ATOM 550 C C . LEU A 1 73 ? -4.775 0.487 17.581 1.00 92.94 73 LEU A C 1
ATOM 552 O O . LEU A 1 73 ? -5.386 -0.440 18.105 1.00 92.94 73 LEU A O 1
ATOM 556 N N . THR A 1 74 ? -4.765 0.683 16.259 1.00 92.19 74 THR A N 1
ATOM 557 C CA . THR A 1 74 ? -5.544 -0.119 15.299 1.00 92.19 74 THR A CA 1
ATOM 558 C C . THR A 1 74 ? -4.663 -0.903 14.334 1.00 92.19 74 THR A C 1
ATOM 560 O O . THR A 1 74 ? -4.950 -2.060 14.040 1.00 92.19 74 THR A O 1
ATOM 563 N N . ALA A 1 75 ? -3.564 -0.314 13.861 1.00 94.94 75 ALA A N 1
ATOM 564 C CA . ALA A 1 75 ? -2.684 -0.954 12.896 1.00 94.94 75 ALA A CA 1
ATOM 565 C C . ALA A 1 75 ? -1.210 -0.651 13.165 1.00 94.94 75 ALA A C 1
ATOM 567 O O . ALA A 1 75 ? -0.813 0.479 13.458 1.00 94.94 75 ALA A O 1
ATOM 568 N N . ALA A 1 76 ? -0.375 -1.667 12.971 1.00 96.12 76 ALA A N 1
ATOM 569 C CA . ALA A 1 76 ? 1.064 -1.526 12.852 1.00 96.12 76 ALA A CA 1
ATOM 570 C C . ALA A 1 76 ? 1.436 -1.390 11.361 1.00 96.12 76 ALA A C 1
ATOM 572 O O . ALA A 1 76 ? 1.309 -2.365 10.616 1.00 96.12 76 ALA A O 1
ATOM 573 N N . PRO A 1 77 ? 1.887 -0.204 10.905 1.00 97.50 77 PRO A N 1
ATOM 574 C CA . PRO A 1 77 ? 2.313 -0.007 9.528 1.00 97.50 77 PRO A CA 1
ATOM 575 C C . PRO A 1 77 ? 3.747 -0.501 9.307 1.00 97.50 77 PRO A C 1
ATOM 577 O O . PRO A 1 77 ? 4.639 -0.252 10.125 1.00 97.50 77 PRO A O 1
ATOM 580 N N . ALA A 1 78 ? 3.983 -1.129 8.160 1.00 97.75 78 ALA A N 1
ATOM 581 C CA . ALA A 1 78 ? 5.305 -1.445 7.632 1.00 97.75 78 ALA A CA 1
ATOM 582 C C . ALA A 1 78 ? 5.322 -1.295 6.105 1.00 97.75 78 ALA A C 1
ATOM 584 O O . ALA A 1 78 ? 4.279 -1.324 5.447 1.00 97.75 78 ALA A O 1
ATOM 585 N N . VAL A 1 79 ? 6.512 -1.109 5.537 1.00 98.12 79 VAL A N 1
ATOM 586 C CA . VAL A 1 79 ? 6.697 -1.064 4.088 1.00 98.12 79 VAL A CA 1
ATOM 587 C C . VAL A 1 79 ? 8.043 -1.640 3.695 1.00 98.12 79 VAL A C 1
ATOM 589 O O . VAL A 1 79 ? 9.069 -1.267 4.262 1.00 98.12 79 VAL A O 1
ATOM 592 N N . ASP A 1 80 ? 8.017 -2.502 2.687 1.00 97.56 80 ASP A N 1
ATOM 593 C CA . ASP A 1 80 ? 9.200 -3.067 2.053 1.00 97.56 80 ASP A CA 1
ATOM 594 C C . ASP A 1 80 ? 9.192 -2.710 0.567 1.00 97.56 80 ASP A C 1
ATOM 596 O O . ASP A 1 80 ? 8.175 -2.859 -0.108 1.00 97.56 80 ASP A O 1
ATOM 600 N N . VAL A 1 81 ? 10.323 -2.255 0.031 1.00 97.00 81 VAL A N 1
ATOM 601 C CA . VAL A 1 81 ? 10.473 -2.012 -1.410 1.00 97.00 81 VAL A CA 1
ATOM 602 C C . VAL A 1 81 ? 11.264 -3.166 -1.998 1.00 97.00 81 VAL A C 1
ATOM 604 O O . VAL A 1 81 ? 12.457 -3.314 -1.737 1.00 97.00 81 VAL A O 1
ATOM 607 N N . LEU A 1 82 ? 10.582 -4.004 -2.770 1.00 96.06 82 LEU A N 1
ATOM 608 C CA . LEU A 1 82 ? 11.127 -5.252 -3.283 1.00 96.06 82 LEU A CA 1
ATOM 609 C C . LEU A 1 82 ? 11.440 -5.138 -4.770 1.00 96.06 82 LEU A C 1
ATOM 611 O O . LEU A 1 82 ? 10.771 -4.418 -5.516 1.00 96.06 82 LEU A O 1
ATOM 615 N N . ASP A 1 83 ? 12.450 -5.891 -5.197 1.00 93.88 83 ASP A N 1
ATOM 616 C CA . ASP A 1 83 ? 12.720 -6.135 -6.607 1.00 93.88 83 ASP A CA 1
ATOM 617 C C . ASP A 1 83 ? 11.935 -7.375 -7.084 1.00 93.88 83 ASP A C 1
ATOM 619 O O . ASP A 1 83 ? 12.217 -8.484 -6.611 1.00 93.88 83 ASP A O 1
ATOM 623 N N . PRO A 1 84 ? 10.942 -7.229 -7.986 1.00 89.88 84 PRO A N 1
ATOM 624 C CA . PRO A 1 84 ? 10.218 -8.353 -8.555 1.00 89.88 84 PRO A CA 1
ATOM 625 C C . PRO A 1 84 ? 11.163 -9.280 -9.319 1.00 89.88 84 PRO A C 1
ATOM 627 O O . PRO A 1 84 ? 11.702 -8.930 -10.370 1.00 89.88 84 PRO A O 1
ATOM 630 N N . SER A 1 85 ? 11.318 -10.495 -8.803 1.00 86.62 85 SER A N 1
ATOM 631 C CA . SER A 1 85 ? 11.991 -11.597 -9.487 1.00 86.62 85 SER A CA 1
ATOM 632 C C . SER A 1 85 ? 10.961 -12.634 -9.948 1.00 86.62 85 SER A C 1
ATOM 634 O O . SER A 1 85 ? 9.844 -12.663 -9.428 1.00 86.62 85 SER A O 1
ATOM 636 N N . PRO A 1 86 ? 11.295 -13.527 -10.897 1.00 81.06 86 PRO A N 1
ATOM 637 C CA . PRO A 1 86 ? 10.374 -14.573 -11.350 1.00 81.06 86 PRO A CA 1
ATOM 638 C C . PRO A 1 86 ? 9.848 -15.494 -10.236 1.00 81.06 86 PRO A C 1
ATOM 640 O O . PRO A 1 86 ? 8.846 -16.167 -10.432 1.00 81.06 86 PRO A O 1
ATOM 643 N N . SER A 1 87 ? 10.496 -15.525 -9.070 1.00 85.56 87 SER A N 1
ATOM 644 C CA . SER A 1 87 ? 10.108 -16.342 -7.916 1.00 85.56 87 SER A CA 1
ATOM 645 C C . SER A 1 87 ? 9.665 -15.522 -6.702 1.00 85.56 87 SER A C 1
ATOM 647 O O . SER A 1 87 ? 9.506 -16.087 -5.619 1.00 85.56 87 SER A O 1
ATOM 649 N N . LEU A 1 88 ? 9.502 -14.199 -6.829 1.00 94.69 88 LEU A N 1
ATOM 650 C CA . LEU A 1 88 ? 9.087 -13.381 -5.694 1.00 94.69 88 LEU A CA 1
ATOM 651 C C . LEU A 1 88 ? 7.645 -13.725 -5.311 1.00 94.69 88 LEU A C 1
ATOM 653 O O . LEU A 1 88 ? 6.710 -13.560 -6.093 1.00 94.69 88 LEU A O 1
ATOM 657 N N . THR A 1 89 ? 7.484 -14.178 -4.071 1.00 95.75 89 THR A N 1
ATOM 658 C CA . THR A 1 89 ? 6.185 -14.402 -3.441 1.00 95.75 89 THR A CA 1
ATOM 659 C C . THR A 1 89 ? 6.103 -13.546 -2.192 1.00 95.75 89 THR A C 1
ATOM 661 O O . THR A 1 89 ? 6.977 -13.610 -1.327 1.00 95.75 89 THR A O 1
ATOM 664 N N . VAL A 1 90 ? 5.047 -12.747 -2.095 1.00 95.88 90 VAL A N 1
ATOM 665 C CA . VAL A 1 90 ? 4.746 -11.936 -0.919 1.00 95.88 90 VAL A CA 1
ATOM 666 C C . VAL A 1 90 ? 3.702 -12.674 -0.089 1.00 95.88 90 VAL A C 1
ATOM 668 O O . VAL A 1 90 ? 2.617 -12.983 -0.579 1.00 95.88 90 VAL A O 1
ATOM 671 N N . VAL A 1 91 ? 4.039 -12.968 1.167 1.00 94.88 91 VAL A N 1
ATOM 672 C CA . VAL A 1 91 ? 3.151 -13.660 2.112 1.00 94.88 91 VAL A CA 1
ATOM 673 C C . VAL A 1 91 ? 2.450 -12.637 3.002 1.00 94.88 91 VAL A C 1
ATOM 675 O O . VAL A 1 91 ? 3.097 -11.712 3.500 1.00 94.88 91 VAL A O 1
ATOM 678 N N . ARG A 1 92 ? 1.142 -12.797 3.193 1.00 92.75 92 ARG A N 1
ATOM 679 C CA . ARG A 1 92 ? 0.283 -12.001 4.074 1.00 92.75 92 ARG A CA 1
ATOM 680 C C . ARG A 1 92 ? -0.142 -12.852 5.271 1.00 92.75 92 ARG A C 1
ATOM 682 O O . ARG A 1 92 ? -0.377 -14.049 5.109 1.00 92.75 92 ARG A O 1
ATOM 689 N N . THR A 1 93 ? -0.241 -12.259 6.452 1.00 91.38 93 THR A N 1
ATOM 690 C CA . THR A 1 93 ? -0.861 -12.917 7.609 1.00 91.38 93 THR A CA 1
ATOM 691 C C . THR A 1 93 ? -2.380 -12.745 7.580 1.00 91.38 93 THR A C 1
ATOM 693 O O . THR A 1 93 ? -2.905 -11.823 6.959 1.00 91.38 93 THR A O 1
ATOM 696 N N . GLU A 1 94 ? -3.114 -13.625 8.256 1.00 89.38 94 GLU A N 1
ATOM 697 C CA . GLU A 1 94 ? -4.563 -13.466 8.418 1.00 89.38 94 GLU A CA 1
ATOM 698 C C . GLU A 1 94 ? -4.890 -12.111 9.073 1.00 89.38 94 GLU A C 1
ATOM 700 O O . GLU A 1 94 ? -4.151 -11.634 9.937 1.00 89.38 94 GLU A O 1
ATOM 705 N N . GLY A 1 95 ? -5.948 -11.446 8.600 1.00 89.81 95 GLY A N 1
ATOM 706 C CA . GLY A 1 95 ? -6.361 -10.119 9.075 1.00 89.81 95 GLY A CA 1
ATOM 707 C C . GLY A 1 95 ? -5.479 -8.936 8.641 1.00 89.81 95 GLY A C 1
ATOM 708 O O . GLY A 1 95 ? -5.892 -7.790 8.810 1.00 89.81 95 GLY A O 1
ATOM 709 N N . GLU A 1 96 ? -4.298 -9.165 8.058 1.00 93.50 96 GLU A N 1
ATOM 710 C CA . GLU A 1 96 ? -3.451 -8.090 7.524 1.00 93.50 96 GLU A CA 1
ATOM 711 C C . GLU A 1 96 ? -4.083 -7.477 6.265 1.00 93.50 96 GLU A C 1
ATOM 713 O O . GLU A 1 96 ? -4.609 -8.181 5.395 1.00 93.50 96 GLU A O 1
ATOM 718 N N . LEU A 1 97 ? -3.988 -6.152 6.146 1.00 95.38 97 LEU A N 1
ATOM 719 C CA . LEU A 1 97 ? -4.268 -5.429 4.910 1.00 95.38 97 LEU A CA 1
ATOM 720 C C . LEU A 1 97 ? -2.946 -5.116 4.212 1.00 95.38 97 LEU A C 1
ATOM 722 O O . LEU A 1 97 ? -2.017 -4.574 4.810 1.00 95.38 97 LEU A O 1
ATOM 726 N N . MET A 1 98 ? -2.863 -5.461 2.932 1.00 96.69 98 MET A N 1
ATOM 727 C CA . MET A 1 98 ? -1.669 -5.262 2.118 1.00 96.69 98 MET A CA 1
ATOM 728 C C . MET A 1 98 ? -1.982 -4.377 0.915 1.00 96.69 98 MET A C 1
ATOM 730 O O . MET A 1 98 ? -2.979 -4.596 0.229 1.00 96.69 98 MET A O 1
ATOM 734 N N . VAL A 1 99 ? -1.117 -3.404 0.629 1.00 97.44 99 VAL A N 1
ATOM 735 C CA . VAL A 1 99 ? -1.190 -2.588 -0.591 1.00 97.44 99 VAL A CA 1
ATOM 736 C C . VAL A 1 99 ? 0.099 -2.772 -1.378 1.00 97.44 99 VAL A C 1
ATOM 738 O O . VAL A 1 99 ? 1.184 -2.466 -0.890 1.00 97.44 99 VAL A O 1
ATOM 741 N N . LEU A 1 100 ? -0.014 -3.288 -2.598 1.00 97.88 100 LEU A N 1
ATOM 742 C CA . LEU A 1 100 ? 1.103 -3.442 -3.526 1.00 97.88 100 LEU A CA 1
ATOM 743 C C . LEU A 1 100 ? 1.103 -2.259 -4.485 1.00 97.88 100 LEU A C 1
ATOM 745 O O . LEU A 1 100 ? 0.124 -2.093 -5.202 1.00 97.88 100 LEU A O 1
ATOM 749 N N . ILE A 1 101 ? 2.169 -1.462 -4.523 1.00 98.12 101 ILE A N 1
ATOM 750 C CA . ILE A 1 101 ? 2.275 -0.291 -5.407 1.00 98.12 101 ILE A CA 1
ATOM 751 C C . ILE A 1 101 ? 3.437 -0.495 -6.375 1.00 98.12 101 ILE A C 1
ATOM 753 O O . ILE A 1 101 ? 4.565 -0.737 -5.943 1.00 98.12 101 ILE A O 1
ATOM 757 N N . ALA A 1 102 ? 3.177 -0.397 -7.676 1.00 96.62 102 ALA A N 1
ATOM 758 C CA . ALA A 1 102 ? 4.225 -0.488 -8.690 1.00 96.62 102 ALA A CA 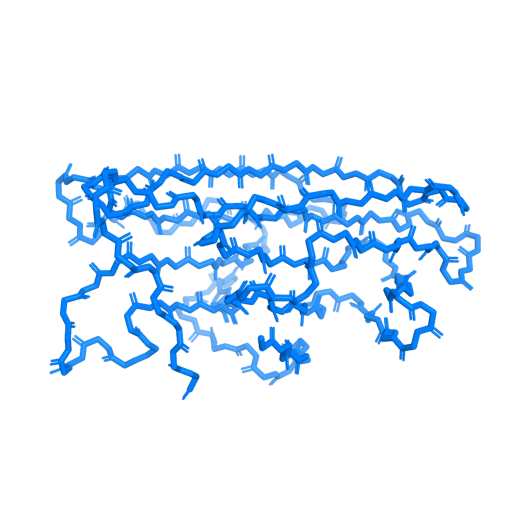1
ATOM 759 C C . ALA A 1 102 ? 4.981 0.843 -8.835 1.00 96.62 102 ALA A C 1
ATOM 761 O O . ALA A 1 102 ? 4.383 1.920 -8.802 1.00 96.62 102 ALA A O 1
ATOM 762 N N . SER A 1 103 ? 6.302 0.766 -9.003 1.00 95.44 103 SER A N 1
ATOM 763 C CA . SER A 1 103 ? 7.164 1.932 -9.214 1.00 95.44 103 SER A CA 1
ATOM 764 C C . SER A 1 103 ? 8.367 1.600 -10.095 1.00 95.44 103 SER A C 1
ATOM 766 O O . SER A 1 103 ? 8.875 0.483 -10.057 1.00 95.44 103 SER A O 1
ATOM 768 N N . GLY A 1 104 ? 8.847 2.558 -10.883 1.00 91.25 104 GLY A N 1
ATOM 769 C CA . GLY A 1 104 ? 9.943 2.367 -11.834 1.00 91.25 104 GLY A CA 1
ATOM 770 C C . GLY A 1 104 ? 9.594 1.488 -13.043 1.00 91.25 104 GLY A C 1
ATOM 771 O O . GLY A 1 104 ? 10.507 1.031 -13.732 1.00 91.25 104 GLY A O 1
ATOM 772 N N . GLY A 1 105 ? 8.309 1.224 -13.310 1.00 91.56 105 GLY A N 1
ATOM 773 C CA . GLY A 1 105 ? 7.875 0.371 -14.421 1.00 91.56 105 GLY A CA 1
ATOM 774 C C . GLY A 1 105 ? 6.586 -0.418 -14.168 1.00 91.56 105 GLY A C 1
ATOM 775 O O . GLY A 1 105 ? 5.657 0.066 -13.523 1.00 9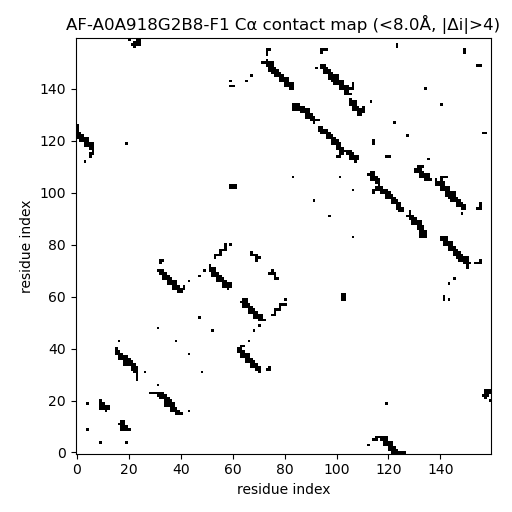1.56 105 GLY A O 1
ATOM 776 N N . ARG A 1 106 ? 6.495 -1.618 -14.758 1.00 94.31 106 ARG A N 1
ATOM 777 C CA . ARG A 1 106 ? 5.307 -2.482 -14.730 1.00 94.31 106 ARG A CA 1
ATOM 778 C C . ARG A 1 106 ? 5.549 -3.784 -13.977 1.00 94.31 106 ARG A C 1
ATOM 780 O O . ARG A 1 106 ? 6.510 -4.515 -14.229 1.00 94.31 106 ARG A O 1
ATOM 787 N N . VAL A 1 107 ? 4.588 -4.130 -13.131 1.00 95.12 107 VAL A N 1
ATOM 788 C CA . VAL A 1 107 ? 4.609 -5.341 -12.308 1.00 95.12 107 VAL A CA 1
ATOM 789 C C . VAL A 1 107 ? 3.359 -6.169 -12.589 1.00 95.12 107 VAL A C 1
ATOM 791 O O . VAL A 1 107 ? 2.254 -5.635 -12.645 1.00 95.12 107 VAL A O 1
ATOM 794 N N . LEU A 1 108 ? 3.525 -7.476 -12.777 1.00 95.19 108 LEU A N 1
ATOM 795 C CA . LEU A 1 108 ? 2.437 -8.437 -12.917 1.00 95.19 108 LEU A CA 1
ATOM 796 C C . LEU A 1 108 ? 2.235 -9.168 -11.587 1.00 95.19 108 LEU A C 1
ATOM 798 O O . LEU A 1 108 ? 3.162 -9.778 -11.065 1.00 95.19 108 LEU A O 1
ATOM 802 N N . VAL A 1 109 ? 1.025 -9.109 -11.044 1.00 95.19 109 VAL A N 1
ATOM 803 C CA . VAL A 1 109 ? 0.663 -9.717 -9.759 1.00 95.19 109 VAL A CA 1
ATOM 804 C C . VAL A 1 109 ? -0.335 -10.858 -9.979 1.00 95.19 109 VAL A C 1
ATOM 806 O O . VAL A 1 109 ? -1.304 -10.693 -10.728 1.00 95.19 109 VAL A O 1
ATOM 809 N N . GLU A 1 110 ? -0.104 -12.012 -9.341 1.00 93.31 110 GLU A N 1
ATOM 810 C CA . GLU A 1 110 ? -0.889 -13.254 -9.516 1.00 93.31 110 GLU A CA 1
ATOM 811 C C . GLU A 1 110 ? -1.083 -13.648 -10.998 1.00 93.31 110 GLU A C 1
ATOM 813 O O . GLU A 1 110 ? -2.159 -14.103 -11.386 1.00 93.31 110 GLU A O 1
ATOM 818 N N . ASP A 1 111 ? -0.093 -13.374 -11.855 1.00 91.38 111 ASP A N 1
ATOM 819 C CA . ASP A 1 111 ? -0.123 -13.627 -13.308 1.00 91.38 111 ASP A CA 1
ATOM 820 C C . ASP A 1 111 ? -1.283 -12.974 -14.088 1.00 91.38 111 ASP A C 1
ATOM 822 O O . ASP A 1 111 ? -1.516 -13.290 -15.255 1.00 91.38 111 ASP A O 1
ATOM 826 N N . ARG A 1 112 ? -2.019 -12.036 -13.477 1.00 92.88 112 ARG A N 1
ATOM 827 C CA . ARG A 1 112 ? -3.237 -11.458 -14.081 1.00 92.88 112 ARG A CA 1
ATOM 828 C C . ARG A 1 112 ? -3.431 -9.964 -13.858 1.00 92.88 112 ARG A C 1
ATOM 830 O O . ARG A 1 112 ? -4.137 -9.317 -14.630 1.00 92.88 112 ARG A O 1
ATOM 837 N N . HIS A 1 113 ? -2.843 -9.399 -12.809 1.00 95.25 113 HIS A N 1
ATOM 838 C CA . HIS A 1 113 ? -2.993 -7.987 -12.481 1.00 95.25 113 HIS A CA 1
ATOM 839 C C . HIS A 1 113 ? -1.747 -7.229 -12.926 1.00 95.25 113 HIS A C 1
ATOM 841 O O . HIS A 1 113 ? -0.741 -7.220 -12.227 1.00 95.25 113 HIS A O 1
ATOM 847 N N . LEU A 1 114 ? -1.810 -6.608 -14.105 1.00 95.69 114 LEU A N 1
ATOM 848 C CA . LEU A 1 114 ? -0.746 -5.726 -14.577 1.00 95.69 114 LEU A CA 1
ATOM 849 C C . LEU A 1 114 ? -0.910 -4.335 -13.952 1.00 95.69 114 LEU A C 1
ATOM 851 O O . LEU A 1 114 ? -1.858 -3.608 -14.281 1.00 95.69 114 LEU A O 1
ATOM 855 N N . LEU A 1 115 ? 0.017 -3.986 -13.067 1.00 96.75 115 LEU A N 1
ATOM 856 C CA . LEU A 1 115 ? 0.144 -2.683 -12.425 1.00 96.75 115 LEU A CA 1
ATOM 857 C C . LEU A 1 115 ? 1.159 -1.852 -13.217 1.00 96.75 115 LEU A C 1
ATOM 859 O O . LEU A 1 115 ? 2.295 -2.285 -13.422 1.00 96.75 115 LEU A O 1
ATOM 863 N N . ALA A 1 116 ? 0.735 -0.683 -13.689 1.00 95.69 116 ALA A N 1
ATOM 864 C CA . ALA A 1 116 ? 1.618 0.335 -14.247 1.00 95.69 116 ALA A CA 1
ATOM 865 C C . ALA A 1 116 ? 2.184 1.242 -13.143 1.00 95.69 116 ALA A C 1
ATOM 867 O O . ALA A 1 116 ? 1.845 1.083 -11.976 1.00 95.69 116 ALA A O 1
ATOM 868 N N . GLU A 1 117 ? 3.035 2.199 -13.518 1.00 94.94 117 GLU A N 1
ATOM 869 C CA . GLU A 1 117 ? 3.608 3.170 -12.583 1.00 94.94 117 GLU A CA 1
ATOM 870 C C . GLU A 1 117 ? 2.532 3.789 -11.681 1.00 94.94 117 GLU A C 1
ATOM 872 O O . GLU A 1 117 ? 1.528 4.303 -12.177 1.00 94.94 117 GLU A O 1
ATOM 877 N N . ALA A 1 118 ? 2.765 3.741 -10.368 1.00 96.31 118 ALA A N 1
ATOM 878 C CA . ALA A 1 118 ? 1.870 4.220 -9.319 1.00 96.31 118 ALA A CA 1
ATOM 879 C C . ALA A 1 118 ? 0.501 3.516 -9.221 1.00 96.31 118 ALA A C 1
ATOM 881 O O . ALA A 1 118 ? -0.280 3.873 -8.340 1.00 96.31 118 ALA A O 1
ATOM 882 N N . ASP A 1 119 ? 0.194 2.505 -10.040 1.00 97.94 119 ASP A N 1
ATOM 883 C CA . ASP A 1 119 ? -0.973 1.652 -9.799 1.00 97.94 119 ASP A CA 1
ATOM 884 C C . ASP A 1 119 ? -0.796 0.879 -8.487 1.00 97.94 119 ASP A C 1
ATOM 886 O O . ASP A 1 119 ? 0.313 0.466 -8.128 1.00 97.94 119 ASP A O 1
ATOM 890 N N . ALA A 1 120 ? -1.911 0.639 -7.799 1.00 98.00 120 ALA A N 1
ATOM 891 C CA . ALA A 1 120 ? -1.939 -0.082 -6.539 1.00 98.00 120 ALA A CA 1
ATOM 892 C C . ALA A 1 120 ? -2.927 -1.253 -6.565 1.00 98.00 120 ALA A C 1
ATOM 894 O O . ALA A 1 120 ? -4.025 -1.146 -7.106 1.00 98.00 120 ALA A O 1
ATOM 895 N N . LEU A 1 121 ? -2.568 -2.367 -5.936 1.00 97.38 121 LEU A N 1
ATOM 896 C CA . LEU A 1 121 ? -3.473 -3.479 -5.656 1.00 97.38 121 LEU A CA 1
ATOM 897 C C . LEU A 1 121 ? -3.655 -3.599 -4.145 1.00 97.38 121 LEU A C 1
ATOM 899 O O . LEU A 1 121 ? -2.705 -3.915 -3.429 1.00 97.38 121 LEU A O 1
ATOM 903 N N . VAL A 1 122 ? -4.876 -3.366 -3.670 1.00 95.69 122 VAL A N 1
ATOM 904 C CA . VAL A 1 122 ? -5.246 -3.541 -2.263 1.00 95.69 122 VAL A CA 1
ATOM 905 C C . VAL A 1 122 ? -5.775 -4.952 -2.049 1.00 95.69 122 VAL A C 1
ATOM 907 O O . VAL A 1 122 ? -6.651 -5.422 -2.783 1.00 95.69 122 VAL A O 1
ATOM 910 N N . LEU A 1 123 ? -5.253 -5.620 -1.027 1.00 94.62 123 LEU A N 1
ATOM 911 C CA . LEU A 1 123 ? -5.619 -6.963 -0.609 1.00 94.62 123 LEU A CA 1
ATOM 912 C C . LEU A 1 123 ? -6.051 -6.927 0.859 1.00 94.62 123 LEU A C 1
ATOM 914 O O . LEU A 1 123 ? -5.281 -6.516 1.725 1.00 94.62 123 LEU A O 1
ATOM 918 N N . ALA A 1 124 ? -7.274 -7.368 1.134 1.00 91.81 124 ALA A N 1
ATOM 919 C CA . ALA A 1 124 ? -7.859 -7.375 2.476 1.00 91.81 124 ALA A CA 1
ATOM 920 C C . ALA A 1 124 ? -8.689 -8.644 2.711 1.00 91.81 124 ALA A C 1
ATOM 922 O O . ALA A 1 124 ? -9.173 -9.248 1.749 1.00 91.81 124 ALA A O 1
ATOM 923 N N . GLY A 1 125 ? -8.904 -9.024 3.969 1.00 87.62 125 GLY A N 1
ATOM 924 C CA . GLY A 1 125 ? -9.620 -10.248 4.348 1.00 87.62 125 GLY A CA 1
ATOM 925 C C . GLY A 1 125 ? -8.772 -11.514 4.196 1.00 87.62 125 GLY A C 1
ATOM 926 O O . GLY A 1 125 ? -7.546 -11.445 4.108 1.00 87.62 125 GLY A O 1
ATOM 927 N N . ASP A 1 126 ? -9.433 -12.667 4.140 1.00 82.81 126 ASP A N 1
ATOM 928 C CA . ASP A 1 126 ? -8.768 -13.946 4.442 1.00 82.81 126 ASP A CA 1
ATOM 929 C C . ASP A 1 126 ? -7.948 -14.510 3.274 1.00 82.81 126 ASP A C 1
ATOM 931 O O . ASP A 1 126 ? -6.938 -15.168 3.489 1.00 82.81 126 ASP A O 1
ATOM 935 N N . ASP A 1 127 ? -8.301 -14.167 2.030 1.00 79.19 127 ASP A N 1
ATOM 936 C CA . ASP A 1 127 ? -7.632 -14.690 0.834 1.00 79.19 127 ASP A CA 1
ATOM 937 C C . ASP A 1 127 ? -7.256 -13.600 -0.179 1.00 79.19 127 ASP A C 1
ATOM 939 O O . ASP A 1 127 ? -8.036 -12.665 -0.423 1.00 79.19 127 ASP A O 1
ATOM 943 N N . PRO A 1 128 ? -6.075 -13.701 -0.825 1.00 79.62 128 PRO A N 1
ATOM 944 C CA . PRO A 1 128 ? -5.080 -14.781 -0.733 1.00 79.62 128 PRO A CA 1
ATOM 945 C C . PRO A 1 128 ? -4.002 -14.482 0.321 1.00 79.62 128 PRO A C 1
ATOM 947 O O . PRO A 1 128 ? -3.562 -13.338 0.420 1.00 79.62 128 PRO A O 1
ATOM 950 N N . LEU A 1 129 ? -3.489 -15.487 1.031 1.00 88.44 129 LEU A N 1
ATOM 951 C CA . LEU A 1 129 ? -2.351 -15.302 1.954 1.00 88.44 129 LEU A CA 1
ATOM 952 C C . LEU A 1 129 ? -0.980 -15.283 1.258 1.00 88.44 129 LEU A C 1
ATOM 954 O O . LEU A 1 129 ? 0.040 -15.017 1.884 1.00 88.44 129 LEU A O 1
ATOM 958 N N . SER A 1 130 ? -0.912 -15.585 -0.036 1.00 93.12 130 SER A N 1
ATOM 959 C CA . SER A 1 130 ? 0.331 -15.556 -0.812 1.00 93.12 130 SER A CA 1
ATOM 960 C C . SER A 1 130 ? 0.075 -15.013 -2.204 1.00 93.12 130 SER A C 1
ATOM 962 O O . SER A 1 130 ? -0.921 -15.355 -2.839 1.00 93.12 130 SER A O 1
ATOM 964 N N . VAL A 1 131 ? 0.972 -14.147 -2.660 1.00 94.38 131 VAL A N 1
ATOM 965 C CA . VAL A 1 131 ? 0.815 -13.379 -3.893 1.00 94.38 131 VAL A CA 1
ATOM 966 C C . VAL A 1 131 ? 2.113 -13.447 -4.682 1.00 94.38 131 VAL A C 1
ATOM 968 O O . VAL A 1 131 ? 3.152 -12.999 -4.195 1.00 94.38 131 VAL A O 1
ATOM 971 N N . SER A 1 132 ? 2.065 -14.002 -5.892 1.00 95.50 132 SER A N 1
ATOM 972 C CA . SER A 1 132 ? 3.207 -13.963 -6.805 1.00 95.50 132 SER A CA 1
ATOM 973 C C . SER A 1 132 ? 3.334 -12.575 -7.427 1.00 95.50 132 SER A C 1
ATOM 975 O O . SER A 1 132 ? 2.332 -11.935 -7.765 1.00 95.50 132 SER A O 1
ATOM 977 N N . VAL A 1 133 ? 4.568 -12.089 -7.542 1.00 95.56 133 VAL A N 1
ATOM 978 C CA . VAL A 1 133 ? 4.859 -10.767 -8.094 1.00 95.56 133 VAL A CA 1
ATOM 979 C C . VAL A 1 133 ? 6.015 -10.877 -9.075 1.00 95.56 133 VAL A C 1
ATOM 981 O O . VAL A 1 133 ? 7.127 -11.242 -8.707 1.00 95.56 133 VAL A O 1
ATOM 984 N N . HIS A 1 134 ? 5.758 -10.528 -10.328 1.00 93.19 134 HIS A N 1
ATOM 985 C CA . HIS A 1 134 ? 6.701 -10.677 -11.425 1.00 93.19 134 HIS A CA 1
ATOM 986 C C . HIS A 1 134 ? 6.946 -9.351 -12.119 1.00 93.19 134 HIS A C 1
ATOM 988 O O . HIS A 1 134 ? 6.079 -8.481 -12.209 1.00 93.19 134 HIS A O 1
ATOM 994 N N . ARG A 1 135 ? 8.143 -9.216 -12.673 1.00 90.56 135 ARG A N 1
ATOM 995 C CA . ARG A 1 135 ? 8.449 -8.118 -13.575 1.00 90.56 135 ARG A CA 1
ATOM 996 C C . ARG A 1 135 ? 7.816 -8.389 -14.940 1.00 90.56 135 ARG A C 1
ATOM 998 O O . ARG A 1 135 ? 7.963 -9.491 -15.462 1.00 90.56 135 ARG A O 1
ATOM 1005 N N . SER A 1 136 ? 7.118 -7.408 -15.515 1.00 79.50 136 SER A N 1
ATOM 1006 C CA . SER A 1 136 ? 6.453 -7.592 -16.817 1.00 79.50 136 SER A CA 1
ATOM 1007 C C . SER A 1 136 ? 7.398 -7.420 -18.015 1.00 79.50 136 SER A C 1
ATOM 1009 O O . SER A 1 136 ? 7.077 -7.869 -19.113 1.00 79.50 136 SER A O 1
ATOM 1011 N N . ASP A 1 137 ? 8.527 -6.742 -17.831 1.00 71.50 137 ASP A N 1
ATOM 1012 C CA . ASP A 1 137 ? 9.496 -6.378 -18.866 1.00 71.50 137 ASP A CA 1
ATOM 1013 C C . ASP A 1 137 ? 10.862 -6.095 -18.213 1.00 71.50 137 ASP A C 1
ATOM 1015 O O . ASP A 1 137 ? 10.945 -5.946 -17.002 1.00 71.50 137 ASP A O 1
ATOM 1019 N N . GLY A 1 138 ? 11.963 -6.034 -18.969 1.00 68.56 138 GLY A N 1
ATOM 1020 C CA . GLY A 1 138 ? 13.323 -5.794 -18.441 1.00 68.56 138 GLY A CA 1
ATOM 1021 C C . GLY A 1 138 ? 13.565 -4.415 -17.797 1.00 68.56 138 GLY A C 1
ATOM 1022 O O . GLY A 1 138 ? 14.703 -3.961 -17.767 1.00 68.56 138 GLY A O 1
ATOM 1023 N N . SER A 1 139 ? 12.514 -3.739 -17.333 1.00 76.69 139 SER A N 1
ATOM 1024 C CA . SER A 1 139 ? 12.540 -2.470 -16.608 1.00 76.69 139 SER A CA 1
ATOM 1025 C C . SER A 1 139 ? 13.195 -2.597 -15.227 1.00 76.69 139 SER A C 1
ATOM 1027 O O . SER A 1 139 ? 13.344 -3.692 -14.689 1.00 76.69 139 SER A O 1
ATOM 1029 N N . ASP A 1 140 ? 13.531 -1.470 -14.601 1.00 83.62 140 ASP A N 1
ATOM 1030 C CA . ASP A 1 140 ? 13.965 -1.414 -13.196 1.00 83.62 140 ASP A CA 1
ATOM 1031 C C . ASP A 1 140 ? 12.769 -1.341 -12.233 1.00 83.62 140 ASP A C 1
ATOM 1033 O O . ASP A 1 140 ? 12.804 -0.653 -11.211 1.00 83.62 140 ASP A O 1
ATOM 1037 N N . SER A 1 141 ? 11.693 -2.064 -12.562 1.00 91.81 141 SER A N 1
ATOM 1038 C CA . SER A 1 141 ? 10.480 -2.076 -11.750 1.00 91.81 141 SER A CA 1
ATOM 1039 C C . SER A 1 141 ? 10.776 -2.512 -10.319 1.00 91.81 141 SER A C 1
ATOM 1041 O O . SER A 1 141 ? 11.557 -3.433 -10.059 1.00 91.81 141 SER A O 1
ATOM 1043 N N . ARG A 1 142 ? 10.097 -1.864 -9.385 1.00 95.25 142 ARG A N 1
ATOM 1044 C CA . ARG A 1 142 ? 10.005 -2.201 -7.972 1.00 95.25 142 ARG A CA 1
ATOM 1045 C C . ARG A 1 142 ? 8.542 -2.317 -7.585 1.00 95.25 142 ARG A C 1
ATOM 1047 O O . ARG A 1 142 ? 7.655 -1.758 -8.230 1.00 95.25 142 ARG A O 1
ATOM 1054 N N . VAL A 1 143 ? 8.306 -3.041 -6.503 1.00 96.94 143 VAL A N 1
ATOM 1055 C CA . VAL A 1 143 ? 7.005 -3.088 -5.843 1.00 96.94 143 VAL A CA 1
ATOM 1056 C C . VAL A 1 143 ? 7.181 -2.632 -4.403 1.00 96.94 143 VAL A C 1
ATOM 1058 O O . VAL A 1 143 ? 8.007 -3.174 -3.671 1.00 96.94 143 VAL A O 1
ATOM 1061 N N . ALA A 1 144 ? 6.425 -1.621 -3.993 1.00 98.06 144 ALA A N 1
ATOM 1062 C CA . ALA A 1 144 ? 6.278 -1.300 -2.585 1.00 98.06 144 ALA A CA 1
ATOM 1063 C C . ALA A 1 144 ? 5.197 -2.204 -1.999 1.00 98.06 144 ALA A C 1
ATOM 1065 O O . ALA A 1 144 ? 4.053 -2.185 -2.453 1.00 98.06 144 ALA A O 1
ATOM 1066 N N . VAL A 1 145 ? 5.568 -3.003 -1.008 1.00 98.06 145 VAL A N 1
ATOM 1067 C CA . VAL A 1 145 ? 4.666 -3.841 -0.227 1.00 98.06 145 VAL A CA 1
ATOM 1068 C C . VAL A 1 145 ? 4.361 -3.100 1.059 1.00 98.06 145 VAL A C 1
ATOM 1070 O O . VAL A 1 145 ? 5.149 -3.118 2.001 1.00 98.06 145 VAL A O 1
ATOM 1073 N N . VAL A 1 146 ? 3.221 -2.427 1.087 1.00 98.25 146 VAL A N 1
ATOM 1074 C CA . VAL A 1 146 ? 2.685 -1.809 2.295 1.00 98.25 146 VAL A CA 1
ATOM 1075 C C . VAL A 1 146 ? 1.914 -2.853 3.083 1.00 98.25 146 VAL A C 1
ATOM 1077 O O . VAL A 1 146 ? 1.080 -3.565 2.523 1.00 98.25 146 VAL A O 1
ATOM 1080 N N . ARG A 1 147 ? 2.173 -2.903 4.384 1.00 97.56 147 ARG A N 1
ATOM 1081 C CA . ARG A 1 147 ? 1.573 -3.834 5.333 1.00 97.56 147 ARG A CA 1
ATOM 1082 C C . ARG A 1 147 ? 0.925 -3.063 6.470 1.00 97.56 147 ARG A C 1
ATOM 1084 O O . ARG A 1 147 ? 1.560 -2.203 7.078 1.00 97.56 147 ARG A O 1
ATOM 1091 N N . LEU A 1 148 ? -0.329 -3.380 6.751 1.00 97.19 148 LEU A N 1
ATOM 1092 C CA . LEU A 1 148 ? -1.083 -2.895 7.897 1.00 97.19 148 LEU A CA 1
ATOM 1093 C C . LEU A 1 148 ? -1.537 -4.119 8.688 1.00 97.19 148 LEU A C 1
ATOM 1095 O O . LEU A 1 148 ? -2.496 -4.796 8.315 1.00 97.19 148 LEU A O 1
ATOM 1099 N N . THR A 1 149 ? -0.807 -4.428 9.756 1.00 95.81 149 THR A N 1
ATOM 1100 C CA . THR A 1 149 ? -1.123 -5.555 10.639 1.00 95.81 149 THR A CA 1
ATOM 1101 C C . THR A 1 149 ? -2.064 -5.074 11.744 1.00 95.81 149 THR A C 1
ATOM 1103 O O . THR A 1 149 ? -1.727 -4.082 12.396 1.00 95.81 149 THR A O 1
ATOM 1106 N N . PRO A 1 150 ? -3.213 -5.731 11.980 1.00 94.12 150 PRO A N 1
ATOM 1107 C CA . PRO A 1 150 ? -4.107 -5.365 13.074 1.00 94.12 150 PRO A CA 1
ATOM 1108 C C . PRO A 1 150 ? -3.397 -5.460 14.428 1.00 94.12 150 PRO A C 1
ATOM 1110 O O . PRO A 1 150 ? -2.551 -6.331 14.648 1.00 94.12 150 PRO A O 1
ATOM 1113 N N . VAL A 1 151 ? -3.738 -4.556 15.343 1.00 93.44 151 VAL A N 1
ATOM 1114 C CA . VAL A 1 151 ? -3.244 -4.577 16.728 1.00 93.44 151 VAL A CA 1
ATOM 1115 C C . VAL A 1 151 ? -4.316 -5.180 17.636 1.00 93.44 151 VAL A C 1
ATOM 1117 O O . VAL A 1 151 ? -5.454 -4.715 17.639 1.00 93.44 151 VAL A O 1
ATOM 1120 N N . ALA A 1 152 ? -3.952 -6.191 18.433 1.00 86.94 152 ALA A N 1
ATOM 1121 C CA . ALA A 1 152 ? -4.882 -6.926 19.302 1.00 86.94 152 ALA A CA 1
ATOM 1122 C C . ALA A 1 152 ? -6.111 -7.457 18.525 1.00 86.94 152 ALA A C 1
ATOM 1124 O O . ALA A 1 152 ? -5.959 -7.918 17.398 1.00 86.94 152 ALA A O 1
ATOM 1125 N N . ASP A 1 153 ? -7.314 -7.382 19.103 1.00 80.19 153 ASP A N 1
ATOM 1126 C CA . ASP A 1 153 ? -8.567 -7.852 18.487 1.00 80.19 153 ASP A CA 1
ATOM 1127 C C . ASP A 1 153 ? -9.192 -6.829 17.512 1.00 80.19 153 ASP A C 1
ATOM 1129 O O . ASP A 1 153 ? -10.387 -6.890 17.212 1.00 80.19 153 ASP A O 1
ATOM 1133 N N . SER A 1 154 ? -8.423 -5.841 17.035 1.00 79.25 154 SER A N 1
ATOM 1134 C CA . SER A 1 154 ? -8.933 -4.890 16.043 1.00 79.25 154 SER A CA 1
ATOM 1135 C C . SER A 1 154 ? -9.080 -5.560 14.675 1.00 79.25 154 SER A C 1
ATOM 1137 O O . SER A 1 154 ? -8.181 -6.237 14.184 1.00 79.25 154 SER A O 1
ATOM 1139 N N . ALA A 1 155 ? -10.231 -5.362 14.036 1.00 81.56 155 ALA A N 1
ATOM 1140 C CA . ALA A 1 155 ? -10.438 -5.776 12.656 1.00 81.56 155 ALA A CA 1
ATOM 1141 C C . ALA A 1 155 ? -10.136 -4.595 11.729 1.00 81.56 155 ALA A C 1
ATOM 1143 O O . ALA A 1 155 ? -10.770 -3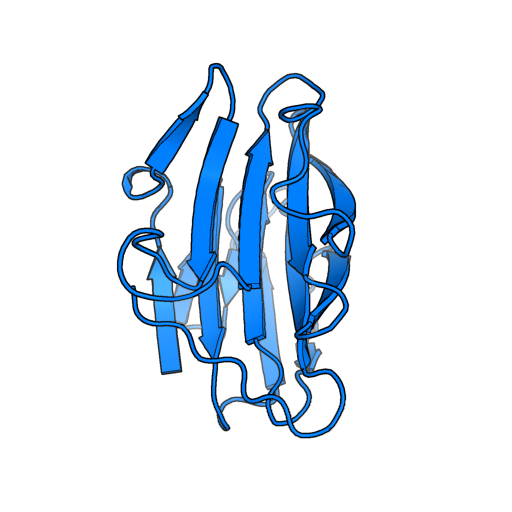.543 11.832 1.00 81.56 155 ALA A O 1
ATOM 1144 N N . LEU A 1 156 ? -9.193 -4.774 10.802 1.00 86.00 156 LEU A N 1
ATOM 1145 C CA . LEU A 1 156 ? -8.963 -3.805 9.736 1.00 86.00 156 LEU A CA 1
ATOM 1146 C C . LEU A 1 156 ? -9.949 -4.062 8.604 1.00 86.00 156 LEU A C 1
ATOM 1148 O O . LEU A 1 156 ? -9.824 -5.018 7.840 1.00 86.00 156 LEU A O 1
ATOM 1152 N N . SER A 1 157 ? -10.930 -3.177 8.485 1.00 77.75 157 SER A N 1
ATOM 1153 C CA . SER A 1 157 ? -11.803 -3.117 7.322 1.00 77.75 157 SER A CA 1
ATOM 1154 C C . SER A 1 157 ? -11.388 -1.973 6.415 1.00 77.75 157 SER A C 1
ATOM 1156 O O . SER A 1 157 ? -11.014 -0.889 6.870 1.00 77.75 157 SER A O 1
ATOM 1158 N N . TRP A 1 158 ? -11.515 -2.206 5.116 1.00 81.31 158 TRP A N 1
ATOM 1159 C CA . TRP A 1 158 ? -11.436 -1.153 4.125 1.00 81.31 158 TRP A CA 1
ATOM 1160 C C . TRP A 1 158 ? -12.684 -1.175 3.262 1.00 81.31 158 TRP A C 1
ATOM 1162 O O . TRP A 1 158 ? -13.044 -2.215 2.707 1.00 81.31 158 TRP A O 1
ATOM 1172 N N . VAL A 1 159 ? -13.334 -0.021 3.177 1.00 74.75 159 VAL A N 1
ATOM 1173 C CA . VAL A 1 159 ? -14.473 0.213 2.300 1.00 74.75 159 VAL A CA 1
ATOM 1174 C C . VAL A 1 159 ? -14.071 1.372 1.385 1.00 74.75 159 VAL A C 1
ATOM 1176 O O . VAL A 1 159 ? -13.890 2.476 1.906 1.00 74.75 159 VAL A O 1
ATOM 1179 N N . PRO A 1 160 ? -13.843 1.108 0.086 1.00 69.62 160 PRO A N 1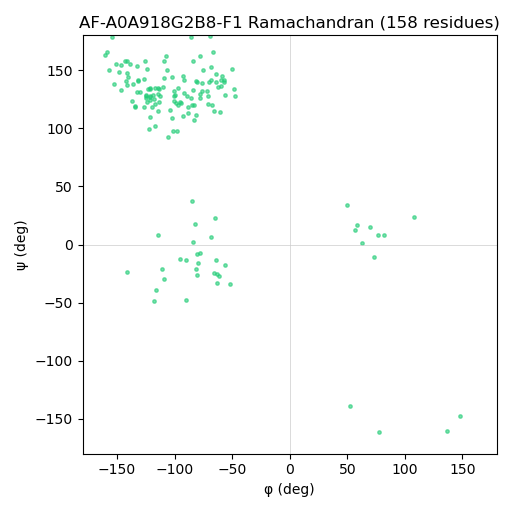
ATOM 1180 C CA . PRO A 1 160 ? -13.493 2.130 -0.897 1.00 69.62 160 PRO A CA 1
ATOM 1181 C C . PRO A 1 160 ? -14.678 3.043 -1.238 1.00 69.62 160 PRO A C 1
ATOM 1183 O O . PRO A 1 160 ? -15.840 2.676 -0.932 1.00 69.62 160 PRO A O 1
#

Foldseek 3Di:
DKDKAAQVNWDDPDVQKTWRFFVANDCPPDPGFKTKIKGAADDDDPDAPDPQKDKDWDAAPPGIIIIMIGRVQFWDKDKDKDFFDQADKDFADALKKKKKFKDQAWKQKQNHDIHGHGMIMIDGHGPDRMMHIHDPDPTRMIIMIMIIHTDDPHHDDYDD

Sequence (160 aa):
MRLLLRANAHRQVASACWEVAASPDTPRREPWQWQVRLLTGGQGPSDLPSETSRRVAAPLPGGATVEIVADSLTAAPAVDVLDPSPSLTVVRTEGELMVLIASGGRVLVEDRHLLAEADALVLAGDDPLSVSVHRSDGSDSRVAVVRLTPVADSALSWVP

Organism: NCBI:txid52259

Mean predicted aligned error: 4.59 Å

Solvent-accessible surface area (backbone atoms only — not comparable to full-atom values): 8683 Å² total; per-residue (Å²): 74,77,48,80,44,50,51,90,71,40,46,76,76,50,91,53,29,31,36,70,50,40,24,43,60,55,70,86,82,46,77,74,41,36,39,34,33,43,18,59,78,57,85,70,79,89,76,67,98,46,94,58,45,43,76,48,72,48,80,43,62,92,62,28,31,44,38,38,41,20,28,53,78,43,23,51,73,48,74,46,81,41,73,49,35,97,80,37,65,52,76,52,60,81,54,28,37,36,37,41,31,19,27,49,34,40,33,26,34,67,88,72,44,76,28,44,60,60,10,33,40,40,36,35,55,76,54,74,46,62,42,44,35,28,54,69,56,98,59,76,31,32,35,36,42,34,39,34,36,44,32,83,93,44,80,70,72,78,58,130

Nearest PDB structures (foldseek):
  1yll-assembly1_A  TM=7.456E-01  e=2.149E-05  Pseudomonas aeruginosa PAO1
  1yll-assembly1_B  TM=7.169E-01  e=1.750E-05  Pseudomonas aeruginosa PAO1
  1yll-assembly1_C  TM=6.530E-01  e=7.781E-05  Pseudomonas aeruginosa PAO1
  6d0p-assembly4_D  TM=6.006E-01  e=1.145E-02  Acinetobacter baumannii
  7te5-assembly1_A  TM=3.859E-01  e=2.017E-02  Yersinia pestis CO92

Radius of gyration: 14.75 Å; Cα contacts (8 Å, |Δi|>4): 406; chains: 1; bounding box: 33×36×38 Å

Secondary structure (DSSP, 8-state):
-EEEE-GGGSEEEETTEEEEEEESSSTTTS---EEEEEEESS---S--SSTTEEEEEEE-GGGEEEEEEEETTTEEEEEEEE---TT-EEE--TT-EEEEEEESS-EEETTTEEE-TT-EEEE-SSS-SEEEEEESSSS--EEEEEEEEEPTT-------

pLDDT: mean 90.35, std 8.08, range [61.72, 98.25]